Protein AF-A0A1F4ZTN1-F1 (afdb_monomer_lite)

Secondary structure (DSSP, 8-state):
----PPPHHHHHHHHHHHHHHHHHHHHHHHHHHHHHHHHHTTS-TTSHHHHHHHHHHHHHHHHHHHHHHHHHHHHHHHHHHHHH--

pLDDT: mean 80.09, std 13.45, range [39.34, 95.88]

Radius of gyration: 19.17 Å; chains: 1; bounding box: 46×22×52 Å

Foldseek 3Di:
DDPPDDPLVVLVVVLVVLVVVLVCLVPVLVVVLVVLVVVLVPDDDPCNVVSVVVSVVSVVVSVVVNVVSVVVSVVSVVVSVVVVVD

Structure (mmCIF, N/CA/C/O backbone):
data_AF-A0A1F4ZTN1-F1
#
_entry.id   AF-A0A1F4ZTN1-F1
#
loop_
_atom_site.group_PDB
_atom_site.id
_atom_site.type_symbol
_atom_site.label_atom_id
_atom_site.label_alt_id
_atom_site.label_comp_id
_atom_site.label_asym_id
_atom_site.label_entity_id
_atom_site.label_seq_id
_atom_site.pdbx_PDB_ins_code
_atom_site.Cartn_x
_atom_site.Cartn_y
_atom_site.Cartn_z
_atom_site.occupancy
_atom_site.B_iso_or_equiv
_atom_site.auth_seq_id
_atom_site.auth_comp_id
_atom_site.auth_asym_id
_atom_site.auth_atom_id
_atom_site.pdbx_PDB_model_num
ATOM 1 N N . MET A 1 1 ? -27.987 -15.122 8.944 1.00 39.34 1 MET A N 1
ATOM 2 C CA . MET A 1 1 ? -26.600 -14.791 8.555 1.00 39.34 1 MET A CA 1
ATOM 3 C C . MET A 1 1 ? -25.985 -13.996 9.693 1.00 39.34 1 MET A C 1
ATOM 5 O O . MET A 1 1 ? -26.422 -12.882 9.942 1.00 39.34 1 MET A O 1
ATOM 9 N N . THR A 1 2 ? -25.077 -14.587 10.464 1.00 45.03 2 THR A N 1
ATOM 10 C CA . THR A 1 2 ? -24.387 -13.894 11.560 1.00 45.03 2 THR A CA 1
ATOM 11 C C . THR A 1 2 ? -23.383 -12.903 10.969 1.00 45.03 2 THR A C 1
ATOM 13 O O . THR A 1 2 ? -22.438 -13.295 10.290 1.00 45.03 2 THR A O 1
ATOM 16 N N . ASN A 1 3 ? -23.606 -11.605 11.194 1.00 51.31 3 ASN A N 1
ATOM 17 C CA . ASN A 1 3 ? -22.631 -10.559 10.887 1.00 51.31 3 ASN A CA 1
ATOM 18 C C . ASN A 1 3 ? -21.446 -10.715 11.849 1.00 51.31 3 ASN A C 1
ATOM 20 O O . ASN A 1 3 ? -21.475 -10.200 12.965 1.00 51.31 3 ASN A O 1
ATOM 24 N N . TYR A 1 4 ? -20.410 -11.446 11.440 1.00 58.34 4 TYR A N 1
ATOM 25 C CA . TYR A 1 4 ? -19.155 -11.497 12.185 1.00 58.34 4 TYR A CA 1
ATOM 26 C C . TYR A 1 4 ? -18.423 -10.163 12.006 1.00 58.34 4 TYR A C 1
ATOM 28 O O . TYR A 1 4 ? -17.633 -9.964 11.082 1.00 58.34 4 TYR A O 1
ATOM 36 N N . GLN A 1 5 ? -18.728 -9.207 12.883 1.00 68.88 5 GLN A N 1
ATOM 37 C CA . GLN A 1 5 ? -17.952 -7.983 13.019 1.00 68.88 5 GLN A CA 1
ATOM 38 C C . GLN A 1 5 ? -16.570 -8.374 13.561 1.00 68.88 5 GLN A C 1
ATOM 40 O O . GLN A 1 5 ? -16.466 -8.928 14.654 1.00 68.88 5 GLN A O 1
ATOM 45 N N . LEU A 1 6 ? -15.507 -8.114 12.795 1.00 76.88 6 LEU A N 1
ATOM 46 C CA . LEU A 1 6 ? -14.145 -8.332 13.284 1.00 76.88 6 LEU A CA 1
ATOM 47 C C . LEU A 1 6 ? -13.905 -7.508 14.563 1.00 76.88 6 LEU A C 1
ATOM 49 O O . LEU A 1 6 ? -14.333 -6.348 14.609 1.00 76.88 6 LEU A O 1
ATOM 53 N N . PRO A 1 7 ? -13.196 -8.063 15.564 1.00 85.75 7 PRO A N 1
ATOM 54 C CA . PRO A 1 7 ? -12.764 -7.309 16.734 1.00 85.75 7 PRO A CA 1
ATOM 55 C C . PRO A 1 7 ? -11.961 -6.070 16.329 1.00 85.75 7 PRO A C 1
ATOM 57 O O . PRO A 1 7 ? -11.236 -6.092 15.331 1.00 85.75 7 PRO A O 1
ATOM 60 N N . ILE A 1 8 ? -12.048 -4.999 17.119 1.00 87.44 8 ILE A N 1
ATOM 61 C CA . ILE A 1 8 ? -11.349 -3.741 16.820 1.00 87.44 8 ILE A CA 1
ATOM 62 C C . ILE A 1 8 ? -9.832 -3.928 16.688 1.00 87.44 8 ILE A C 1
ATOM 64 O O . ILE A 1 8 ? -9.225 -3.371 15.779 1.00 87.44 8 ILE A O 1
ATOM 68 N N . THR A 1 9 ? -9.252 -4.808 17.504 1.00 88.81 9 THR A N 1
ATOM 69 C CA . THR A 1 9 ? -7.833 -5.183 17.456 1.00 88.81 9 THR A CA 1
ATOM 70 C C . THR A 1 9 ? -7.444 -5.790 16.109 1.00 88.81 9 THR A C 1
ATOM 72 O O . THR A 1 9 ? -6.415 -5.437 15.544 1.00 88.81 9 THR A O 1
ATOM 75 N N . LYS A 1 10 ? -8.305 -6.626 15.514 1.00 90.19 10 LYS A N 1
ATOM 76 C CA . LYS A 1 10 ? -8.089 -7.183 14.168 1.00 90.19 10 LYS A CA 1
ATOM 77 C C . LYS A 1 10 ? -8.182 -6.132 13.067 1.00 90.19 10 LYS A C 1
ATOM 79 O O . LYS A 1 10 ? -7.496 -6.246 12.053 1.00 90.19 10 LYS A O 1
ATOM 84 N N . LEU A 1 11 ? -9.006 -5.101 13.250 1.00 88.75 11 LEU A N 1
ATOM 85 C CA . LEU A 1 11 ? -9.055 -3.971 12.322 1.00 88.75 11 LEU A CA 1
ATOM 86 C C . LEU A 1 11 ? -7.803 -3.093 12.431 1.00 88.75 11 LEU A C 1
ATOM 88 O O . LEU A 1 11 ? -7.320 -2.616 11.407 1.00 88.75 11 LEU A O 1
ATOM 92 N N . GLU A 1 12 ? -7.268 -2.908 13.638 1.00 89.88 12 GLU A N 1
ATOM 93 C CA . GLU A 1 12 ? -6.025 -2.169 13.886 1.00 89.88 12 GLU A CA 1
ATOM 94 C C . GLU A 1 12 ? -4.799 -2.908 13.329 1.00 89.88 12 GLU A C 1
ATOM 96 O O . GLU A 1 12 ? -4.010 -2.299 12.608 1.00 89.88 12 GLU A O 1
ATOM 101 N N . GLU A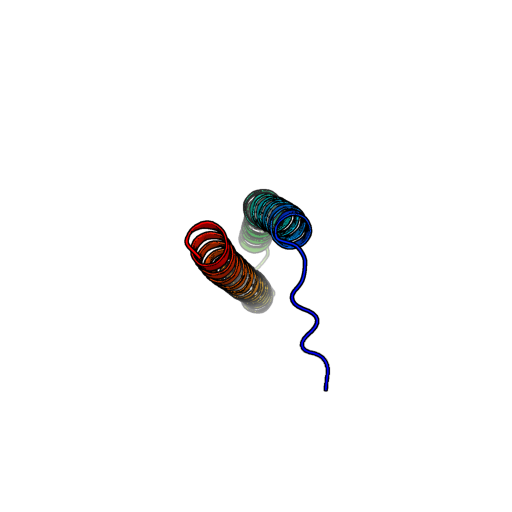 1 13 ? -4.695 -4.226 13.543 1.00 93.56 13 GLU A N 1
ATOM 102 C CA . GLU A 1 13 ? -3.671 -5.077 12.913 1.00 93.56 13 GLU A CA 1
ATOM 103 C C . GLU A 1 13 ? -3.716 -4.954 11.381 1.00 93.56 13 GLU A C 1
ATOM 105 O O . GLU A 1 13 ? -2.695 -4.736 10.723 1.00 93.56 13 GLU A O 1
ATOM 110 N N . LYS A 1 14 ? -4.920 -5.039 10.795 1.00 93.00 14 LYS A N 1
ATOM 111 C CA . LYS A 1 14 ? -5.106 -4.897 9.346 1.00 93.00 14 LYS A CA 1
ATOM 112 C C . LYS A 1 14 ? -4.715 -3.500 8.857 1.00 93.00 14 LYS A C 1
ATOM 114 O O . LYS A 1 14 ? -4.093 -3.374 7.803 1.00 93.00 14 LYS A O 1
ATOM 119 N N . LEU A 1 15 ? -5.074 -2.454 9.603 1.00 93.25 15 LEU A N 1
ATOM 120 C CA . LEU A 1 15 ? -4.706 -1.079 9.278 1.00 93.25 15 LEU A CA 1
ATOM 121 C C . LEU A 1 15 ? -3.182 -0.912 9.256 1.00 93.25 15 LEU A C 1
ATOM 123 O O . LEU A 1 15 ? -2.655 -0.361 8.290 1.00 93.25 15 LEU A O 1
ATOM 127 N N . GLN A 1 16 ? -2.485 -1.430 10.268 1.00 94.69 16 GLN A N 1
ATOM 128 C CA . GLN A 1 16 ? -1.028 -1.372 10.348 1.00 94.69 16 GLN A CA 1
ATOM 129 C C . GLN A 1 16 ? -0.377 -2.108 9.170 1.00 94.69 16 GLN A C 1
ATOM 131 O O . GLN A 1 16 ? 0.501 -1.554 8.511 1.00 94.69 16 GLN A O 1
ATOM 136 N N . ALA A 1 17 ? -0.862 -3.308 8.837 1.00 94.75 17 ALA A N 1
ATOM 137 C CA . ALA A 1 17 ? -0.359 -4.072 7.697 1.00 94.75 17 ALA A CA 1
ATOM 138 C C . ALA A 1 17 ? -0.516 -3.313 6.366 1.00 94.75 17 ALA A C 1
ATOM 140 O O . ALA A 1 17 ? 0.423 -3.252 5.572 1.00 94.75 17 ALA A O 1
ATOM 141 N N . LEU A 1 18 ? -1.674 -2.688 6.130 1.00 93.38 18 LEU A N 1
ATOM 142 C CA . LEU A 1 18 ? -1.914 -1.895 4.919 1.00 93.38 18 LEU A CA 1
ATOM 143 C C . LEU A 1 18 ? -1.059 -0.627 4.869 1.00 93.38 18 LEU A C 1
ATOM 145 O O . LEU A 1 18 ? -0.600 -0.246 3.796 1.00 93.38 18 LEU A O 1
ATOM 149 N N . GLN A 1 19 ? -0.815 0.017 6.011 1.00 92.62 19 GLN A N 1
ATOM 150 C CA . GLN A 1 19 ? 0.095 1.160 6.088 1.00 92.62 19 GLN A CA 1
ATOM 151 C C . GLN A 1 19 ? 1.532 0.753 5.756 1.00 92.62 19 GLN A C 1
ATOM 153 O O . GLN A 1 19 ? 2.193 1.455 4.997 1.00 92.62 19 GLN A O 1
ATOM 158 N N . SER A 1 20 ? 1.998 -0.397 6.251 1.00 93.75 20 SER A N 1
ATOM 159 C CA . SER A 1 20 ? 3.311 -0.934 5.885 1.00 93.75 20 SER A CA 1
ATOM 160 C C . SER A 1 20 ? 3.398 -1.283 4.397 1.00 93.75 20 SER A C 1
ATOM 162 O O . SER A 1 20 ? 4.415 -1.003 3.770 1.00 93.75 20 SER A O 1
ATOM 164 N N . GLN A 1 21 ? 2.340 -1.851 3.809 1.00 92.31 21 GLN A N 1
ATOM 165 C CA . GLN A 1 21 ? 2.287 -2.116 2.366 1.00 92.31 21 GLN A CA 1
ATOM 166 C C . GLN A 1 21 ? 2.317 -0.828 1.543 1.00 92.31 21 GLN A C 1
ATOM 168 O O . GLN A 1 21 ? 3.025 -0.765 0.544 1.00 92.31 21 GLN A O 1
ATOM 173 N N . LEU A 1 22 ? 1.576 0.201 1.965 1.00 92.44 22 LEU A N 1
ATOM 174 C CA . LEU A 1 22 ? 1.587 1.500 1.302 1.00 92.44 22 LEU A CA 1
ATOM 175 C C . LEU A 1 22 ? 2.972 2.147 1.376 1.00 92.44 22 LEU A C 1
ATOM 177 O O . LEU A 1 22 ? 3.452 2.631 0.360 1.00 92.44 22 LEU A O 1
ATOM 181 N N . PHE A 1 23 ? 3.617 2.106 2.544 1.00 90.06 23 PHE A N 1
ATOM 182 C CA . PHE A 1 23 ? 4.966 2.638 2.723 1.00 90.06 23 PHE A CA 1
ATOM 183 C C . PHE A 1 23 ? 5.966 1.958 1.785 1.00 90.06 23 PHE A C 1
ATOM 185 O O . PHE A 1 23 ? 6.653 2.647 1.041 1.00 90.06 23 PHE A O 1
ATOM 192 N N . LYS A 1 24 ? 5.979 0.617 1.749 1.00 89.00 24 LYS A N 1
ATOM 193 C CA . LYS A 1 24 ? 6.841 -0.145 0.830 1.00 89.00 24 LYS A CA 1
ATOM 194 C C . LYS A 1 24 ? 6.570 0.188 -0.631 1.00 89.00 24 LYS A C 1
ATOM 196 O O . LYS A 1 24 ? 7.500 0.384 -1.401 1.00 89.00 24 LYS A O 1
ATOM 201 N N . LEU A 1 25 ? 5.295 0.283 -1.011 1.00 87.19 25 LEU A N 1
ATOM 202 C CA . LEU A 1 25 ? 4.911 0.638 -2.373 1.00 87.19 25 LEU A CA 1
ATOM 203 C C . LEU A 1 25 ? 5.408 2.043 -2.742 1.00 87.19 25 LEU A C 1
ATOM 205 O O . LEU A 1 25 ? 5.896 2.243 -3.850 1.00 87.19 25 LEU A O 1
ATOM 209 N N . GLU A 1 26 ? 5.289 3.013 -1.833 1.00 85.38 26 GLU A N 1
ATOM 210 C CA . GLU A 1 26 ? 5.737 4.391 -2.053 1.00 85.38 26 GLU A CA 1
ATOM 211 C C . GLU A 1 26 ? 7.271 4.527 -2.054 1.00 85.38 26 GLU A C 1
ATOM 213 O O . GLU A 1 26 ? 7.773 5.385 -2.777 1.00 85.38 26 GLU A O 1
ATOM 218 N N . SER A 1 27 ? 8.008 3.679 -1.325 1.00 83.81 27 SER A N 1
ATOM 219 C CA . SER A 1 27 ? 9.478 3.682 -1.314 1.00 83.81 27 SER A CA 1
ATOM 220 C C . SER A 1 27 ? 10.087 2.890 -2.476 1.00 83.81 27 SER A C 1
ATOM 222 O O . SER A 1 27 ? 10.807 3.450 -3.295 1.00 83.81 27 SER A O 1
ATOM 224 N N . GLU A 1 28 ? 9.768 1.599 -2.591 1.00 76.62 28 GLU A N 1
ATOM 225 C CA . GLU A 1 28 ? 10.423 0.674 -3.530 1.00 76.62 28 GLU A CA 1
ATOM 226 C C . GLU A 1 28 ? 9.935 0.898 -4.969 1.00 76.62 2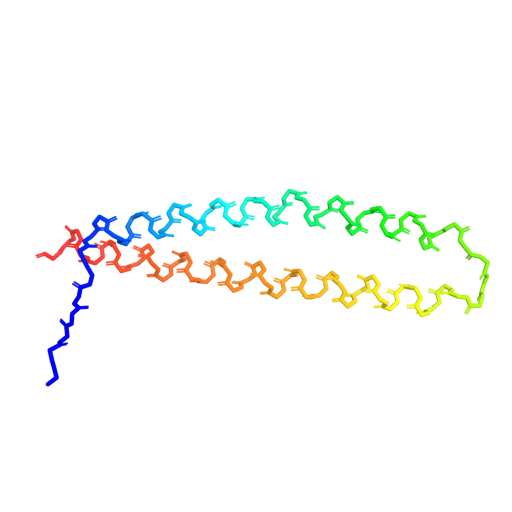8 GLU A C 1
ATOM 228 O O . GLU A 1 28 ? 10.723 0.913 -5.914 1.00 76.62 28 GLU A O 1
ATOM 233 N N . GLY A 1 29 ? 8.635 1.151 -5.149 1.00 72.12 29 GLY A N 1
ATOM 234 C CA . GLY A 1 29 ? 8.064 1.307 -6.487 1.00 72.12 29 GLY A CA 1
ATOM 235 C C . GLY A 1 29 ? 8.474 2.606 -7.189 1.00 72.12 29 GLY A C 1
ATOM 236 O O . GLY A 1 29 ? 8.559 2.639 -8.413 1.00 72.12 29 GLY A O 1
ATOM 237 N N . MET A 1 30 ? 8.780 3.672 -6.441 1.00 71.56 30 MET A N 1
ATOM 238 C CA . MET A 1 30 ? 9.267 4.927 -7.030 1.00 71.56 30 MET A CA 1
ATOM 239 C C . MET A 1 30 ? 10.723 4.824 -7.498 1.00 71.56 30 MET A C 1
ATOM 241 O O . MET A 1 30 ? 11.072 5.393 -8.535 1.00 71.56 30 MET A O 1
ATOM 245 N N . GLU A 1 31 ? 11.566 4.080 -6.781 1.00 74.94 31 GLU A N 1
ATOM 246 C CA . GLU A 1 31 ? 12.953 3.823 -7.184 1.00 74.94 31 GLU A CA 1
ATOM 247 C C . GLU A 1 31 ? 13.025 2.962 -8.451 1.00 74.94 31 GLU A C 1
ATOM 249 O O . GLU A 1 31 ? 13.812 3.256 -9.353 1.00 74.94 31 GLU A O 1
ATOM 254 N N . GLU A 1 32 ? 12.162 1.947 -8.566 1.00 75.38 32 GLU A N 1
ATOM 255 C CA . GLU A 1 32 ? 12.089 1.082 -9.748 1.00 75.38 32 GLU A CA 1
ATOM 256 C C . GLU A 1 32 ? 11.646 1.851 -11.002 1.00 75.38 32 GLU A C 1
ATOM 258 O O . GLU A 1 32 ? 12.285 1.748 -12.049 1.00 75.38 32 GLU A O 1
ATOM 263 N N . ILE A 1 33 ? 10.604 2.684 -10.894 1.00 72.50 33 ILE A N 1
ATOM 264 C CA . ILE A 1 33 ? 10.134 3.527 -12.006 1.00 72.50 33 ILE A CA 1
ATOM 265 C C . ILE A 1 33 ? 11.213 4.533 -12.415 1.00 72.50 33 ILE A C 1
ATOM 267 O O . ILE A 1 33 ? 11.433 4.764 -13.604 1.00 72.50 33 ILE A O 1
ATOM 271 N N . THR A 1 34 ? 11.918 5.111 -11.440 1.00 73.94 34 THR A N 1
ATOM 272 C CA . THR A 1 34 ? 13.017 6.045 -11.710 1.00 73.94 34 THR A CA 1
ATOM 273 C C . THR A 1 34 ? 14.149 5.354 -12.469 1.00 73.94 34 THR A C 1
ATOM 275 O O . THR A 1 34 ? 14.643 5.906 -13.449 1.00 73.94 34 THR A O 1
ATOM 278 N N . ARG A 1 35 ? 14.521 4.130 -12.074 1.00 77.38 35 ARG A N 1
ATOM 279 C CA . ARG A 1 35 ? 15.552 3.341 -12.761 1.00 77.38 35 ARG A CA 1
ATOM 280 C C . ARG A 1 35 ? 15.146 3.003 -14.194 1.00 77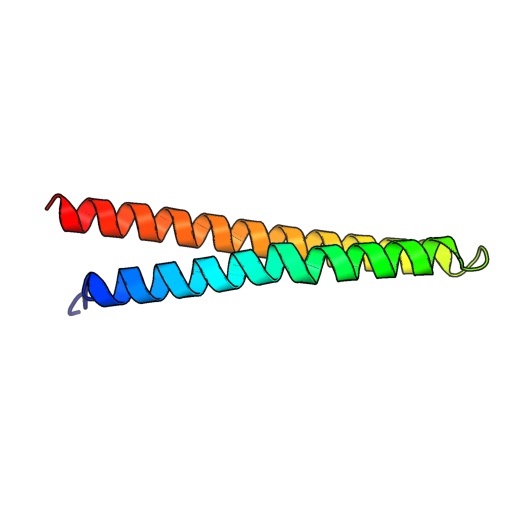.38 35 ARG A C 1
ATOM 282 O O . ARG A 1 35 ? 15.922 3.258 -15.107 1.00 77.38 35 ARG A O 1
ATOM 289 N N . LYS A 1 36 ? 13.916 2.523 -14.398 1.00 71.81 36 LYS A N 1
ATOM 290 C CA . LYS A 1 36 ? 13.395 2.199 -15.734 1.00 71.81 36 LYS A CA 1
ATOM 291 C C . LYS A 1 36 ? 13.328 3.424 -16.648 1.00 71.81 36 LYS A C 1
ATOM 293 O O . LYS A 1 36 ? 13.566 3.301 -17.843 1.00 71.81 36 LYS A O 1
ATOM 298 N N . ARG A 1 37 ? 13.045 4.611 -16.095 1.00 71.25 37 ARG A N 1
ATOM 299 C CA . ARG A 1 37 ? 13.088 5.866 -16.858 1.00 71.25 37 ARG A CA 1
ATOM 300 C C . ARG A 1 37 ? 14.509 6.211 -17.304 1.00 71.25 37 ARG A C 1
ATOM 302 O O . ARG A 1 37 ? 14.709 6.492 -18.472 1.00 71.25 37 ARG A O 1
ATOM 309 N N . ILE A 1 38 ? 15.488 6.111 -16.403 1.00 73.81 38 ILE A N 1
ATOM 310 C CA . ILE A 1 38 ? 16.906 6.344 -16.729 1.00 73.81 38 ILE A CA 1
ATOM 311 C C . ILE A 1 38 ? 17.398 5.360 -17.802 1.00 73.81 38 ILE A C 1
ATOM 313 O O . ILE A 1 38 ? 18.131 5.757 -18.698 1.00 73.81 38 ILE A O 1
ATOM 317 N N . GLU A 1 39 ? 16.996 4.089 -17.727 1.00 68.94 39 GLU A N 1
ATOM 318 C CA . GLU A 1 39 ? 17.342 3.071 -18.730 1.00 68.94 39 GLU A CA 1
ATOM 319 C C . GLU A 1 39 ? 16.681 3.338 -20.091 1.00 68.94 39 GLU A C 1
ATOM 321 O O . GLU A 1 39 ? 17.319 3.142 -21.125 1.00 68.94 39 GLU A O 1
ATOM 326 N N . ALA A 1 40 ? 15.427 3.806 -20.101 1.00 68.06 40 ALA A N 1
ATOM 327 C CA . ALA A 1 40 ? 14.724 4.188 -21.324 1.00 68.06 40 ALA A CA 1
ATOM 328 C C . ALA A 1 40 ? 15.360 5.415 -21.999 1.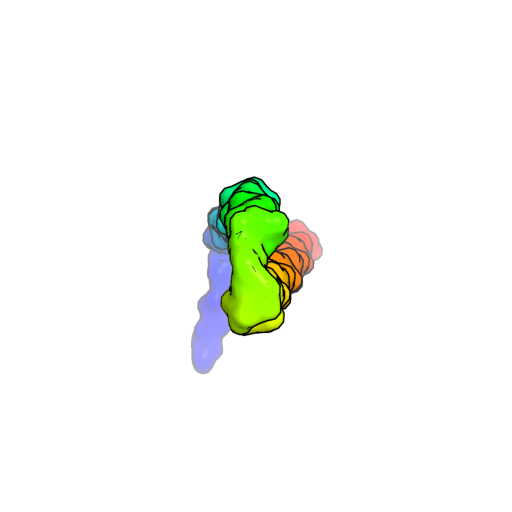00 68.06 40 ALA A C 1
ATOM 330 O O . ALA A 1 40 ? 15.511 5.409 -23.215 1.00 68.06 40 ALA A O 1
ATOM 331 N N . ASP A 1 41 ? 15.808 6.400 -21.214 1.00 65.75 41 ASP A N 1
ATOM 332 C CA . ASP A 1 41 ? 16.467 7.624 -21.698 1.00 65.75 41 ASP A CA 1
ATOM 333 C C . ASP A 1 41 ? 17.882 7.367 -22.294 1.00 65.75 41 ASP A C 1
ATOM 335 O O . ASP A 1 41 ? 18.505 8.281 -22.832 1.00 65.75 41 ASP A O 1
ATOM 339 N N . MET A 1 42 ? 18.432 6.146 -22.180 1.00 67.56 42 MET A N 1
ATOM 340 C CA . MET A 1 42 ? 19.776 5.768 -22.662 1.00 67.56 42 MET A CA 1
ATOM 341 C C . MET A 1 42 ? 19.775 4.911 -23.951 1.00 67.56 42 MET A C 1
ATOM 343 O O . MET A 1 42 ? 20.848 4.482 -24.385 1.00 67.56 42 MET A O 1
ATOM 347 N N . GLY A 1 43 ? 18.612 4.609 -24.549 1.00 59.56 43 GLY A N 1
ATOM 348 C CA . GLY A 1 43 ? 18.470 3.641 -25.652 1.00 59.56 43 GLY A CA 1
ATOM 349 C C . GLY A 1 43 ? 18.085 4.229 -27.022 1.00 59.56 43 GLY A C 1
ATOM 350 O O . GLY A 1 43 ? 17.164 5.021 -27.119 1.00 59.56 43 GLY A O 1
ATOM 351 N N . ASP A 1 44 ? 18.749 3.752 -28.084 1.00 58.62 44 ASP A N 1
ATOM 352 C CA . ASP A 1 44 ? 18.638 4.179 -29.499 1.00 58.62 44 ASP A CA 1
ATOM 353 C C . ASP A 1 44 ? 17.203 4.120 -30.108 1.00 58.62 44 ASP A C 1
ATOM 355 O O . ASP A 1 44 ? 16.484 3.116 -29.967 1.00 58.62 44 ASP A O 1
ATOM 359 N N . ASP A 1 45 ? 16.862 5.182 -30.855 1.00 59.84 45 ASP A N 1
ATOM 360 C CA . ASP A 1 45 ? 15.580 5.750 -31.353 1.00 59.84 45 ASP A CA 1
ATOM 361 C C . ASP A 1 45 ? 14.394 4.843 -31.794 1.00 59.84 45 ASP A C 1
ATOM 363 O O . ASP A 1 45 ? 13.303 5.347 -32.062 1.00 59.84 45 ASP A O 1
ATOM 367 N N . PHE A 1 46 ? 14.516 3.512 -31.880 1.00 50.25 46 PHE A N 1
ATOM 368 C CA . PHE A 1 46 ? 13.407 2.629 -32.321 1.00 50.25 46 PHE A CA 1
ATOM 369 C C . PHE A 1 46 ? 12.735 1.835 -31.188 1.00 50.25 46 PHE A C 1
ATOM 371 O O . PHE A 1 46 ? 11.596 1.391 -31.337 1.00 50.25 46 PHE A O 1
ATOM 378 N N . ARG A 1 47 ? 13.414 1.657 -30.044 1.00 55.19 47 ARG A N 1
ATOM 379 C CA . ARG A 1 47 ? 12.874 0.981 -28.840 1.00 55.19 47 ARG A CA 1
ATOM 380 C C . ARG A 1 47 ? 12.338 1.954 -27.784 1.00 55.19 47 ARG A C 1
ATOM 382 O O . ARG A 1 47 ? 11.681 1.521 -26.840 1.00 55.19 47 ARG A O 1
ATOM 389 N N . GLU A 1 48 ? 12.570 3.249 -27.975 1.00 58.78 48 GLU A N 1
ATOM 390 C CA . GLU A 1 48 ? 12.208 4.325 -27.048 1.00 58.78 48 GLU A CA 1
ATOM 391 C C . GLU A 1 48 ? 10.687 4.451 -26.848 1.00 58.78 48 GLU A C 1
ATOM 393 O O . GLU A 1 48 ? 10.222 4.557 -25.718 1.00 58.78 48 GLU A O 1
ATOM 398 N N . ASN A 1 49 ? 9.881 4.338 -27.912 1.00 64.31 49 ASN A N 1
ATOM 399 C CA . ASN A 1 49 ? 8.419 4.480 -27.813 1.00 64.31 49 ASN A CA 1
ATOM 400 C C . ASN A 1 49 ? 7.730 3.303 -27.100 1.00 64.31 49 ASN A C 1
ATOM 402 O O . ASN A 1 49 ? 6.791 3.511 -26.329 1.00 64.31 49 ASN A O 1
ATOM 406 N N . GLU A 1 50 ? 8.178 2.065 -27.332 1.00 64.50 50 GLU A N 1
ATOM 407 C CA . GLU A 1 50 ? 7.630 0.897 -26.626 1.00 64.50 50 GLU A CA 1
ATOM 408 C C . GLU A 1 50 ? 8.153 0.820 -25.185 1.00 64.50 50 GLU A C 1
ATOM 410 O O . GLU A 1 50 ? 7.384 0.522 -24.270 1.00 64.50 50 GLU A O 1
ATOM 415 N N . GLY A 1 51 ? 9.423 1.175 -24.958 1.00 66.56 51 GLY A N 1
ATOM 416 C CA . GLY A 1 51 ? 10.009 1.287 -23.623 1.00 66.56 51 GLY A CA 1
ATOM 417 C C . GLY A 1 51 ? 9.323 2.358 -22.774 1.00 66.56 51 GLY A C 1
ATOM 418 O O . GLY A 1 51 ? 8.883 2.073 -21.661 1.00 66.56 51 GLY A O 1
ATOM 419 N N . ALA A 1 52 ? 9.130 3.564 -23.314 1.00 69.88 52 ALA A N 1
ATOM 420 C CA . ALA A 1 52 ? 8.428 4.649 -22.630 1.00 69.88 52 ALA A CA 1
ATOM 421 C C . ALA A 1 52 ? 6.976 4.279 -22.294 1.00 69.88 52 ALA A C 1
ATOM 423 O O . ALA A 1 52 ? 6.493 4.594 -21.204 1.00 69.88 52 ALA A O 1
ATOM 424 N N . LYS A 1 53 ? 6.286 3.560 -23.190 1.00 77.25 53 LYS A N 1
ATOM 425 C CA . LYS A 1 53 ? 4.926 3.070 -22.944 1.00 77.25 53 LYS A CA 1
ATOM 426 C C . LYS A 1 53 ? 4.876 2.058 -21.797 1.00 77.25 53 LYS A C 1
ATOM 428 O O . LYS A 1 53 ? 4.028 2.196 -20.921 1.00 77.25 53 LYS A O 1
ATOM 433 N N . LEU A 1 54 ? 5.807 1.103 -21.751 1.00 72.81 54 LEU A N 1
ATOM 434 C CA . LEU A 1 54 ? 5.902 0.135 -20.650 1.00 72.81 54 LEU A CA 1
ATOM 435 C C . LEU A 1 54 ? 6.174 0.824 -19.305 1.00 72.81 54 LEU A C 1
ATOM 437 O O . LEU A 1 54 ? 5.543 0.494 -18.304 1.00 72.81 54 LEU A O 1
ATOM 441 N N . VAL A 1 55 ? 7.045 1.838 -19.283 1.00 74.00 55 VAL A N 1
ATOM 442 C CA . VAL A 1 55 ? 7.311 2.643 -18.078 1.00 74.00 55 VAL A CA 1
ATOM 443 C C . VAL A 1 55 ? 6.070 3.424 -17.635 1.00 74.00 55 VAL A C 1
ATOM 445 O O . VAL A 1 55 ? 5.782 3.503 -16.437 1.00 74.00 55 VAL A O 1
ATOM 448 N N . MET A 1 56 ? 5.308 3.984 -18.579 1.00 76.94 56 MET A N 1
ATOM 449 C CA . MET A 1 56 ? 4.047 4.666 -18.277 1.00 76.94 56 MET A CA 1
ATOM 450 C C . MET A 1 56 ? 2.981 3.709 -17.740 1.00 76.94 56 MET A C 1
ATOM 452 O O . MET A 1 56 ? 2.298 4.062 -16.775 1.00 76.94 56 MET A O 1
ATOM 456 N N . ASP A 1 57 ? 2.850 2.515 -18.318 1.00 80.75 57 ASP A N 1
ATOM 457 C CA . ASP A 1 57 ? 1.892 1.500 -17.873 1.00 80.75 57 ASP A CA 1
ATOM 458 C C . ASP A 1 57 ? 2.234 0.996 -16.460 1.00 80.75 57 ASP A C 1
ATOM 460 O O . ASP A 1 57 ? 1.352 0.951 -15.595 1.00 80.75 57 ASP A O 1
ATOM 464 N N . ASP A 1 58 ? 3.515 0.740 -16.176 1.00 77.25 58 ASP A N 1
ATOM 465 C CA . ASP A 1 58 ? 4.004 0.381 -14.838 1.00 77.25 58 ASP A CA 1
ATOM 466 C C . ASP A 1 58 ? 3.737 1.499 -13.818 1.00 77.25 58 ASP A C 1
ATOM 468 O O . ASP A 1 58 ? 3.223 1.250 -12.721 1.00 77.25 58 ASP A O 1
ATOM 472 N N . HIS A 1 59 ? 4.011 2.756 -14.183 1.00 81.06 59 HIS A N 1
ATOM 473 C CA . HIS A 1 59 ? 3.724 3.910 -13.331 1.00 81.06 59 HIS A CA 1
ATOM 474 C C . HIS A 1 59 ? 2.218 4.089 -13.100 1.00 81.06 59 HIS A C 1
ATOM 476 O O . HIS A 1 59 ? 1.785 4.430 -11.994 1.00 81.06 59 HIS A O 1
ATOM 482 N N . ASN A 1 60 ? 1.385 3.839 -14.108 1.00 83.69 60 ASN A N 1
ATOM 483 C CA . ASN A 1 60 ? -0.062 3.919 -13.963 1.00 83.69 60 ASN A CA 1
ATOM 484 C C . ASN A 1 60 ? -0.587 2.807 -13.041 1.00 83.69 60 ASN A C 1
ATOM 486 O O . ASN A 1 60 ? -1.353 3.080 -12.115 1.00 83.69 60 ASN A O 1
ATOM 490 N N . MET A 1 61 ? -0.116 1.570 -13.219 1.00 85.50 61 MET A N 1
ATOM 491 C CA . MET A 1 61 ? -0.478 0.437 -12.366 1.00 85.50 61 MET A CA 1
ATOM 492 C C . MET A 1 61 ? -0.049 0.663 -10.909 1.00 85.50 61 MET A C 1
ATOM 494 O O . MET A 1 61 ? -0.838 0.429 -9.985 1.00 85.50 61 MET A O 1
ATOM 498 N N . HIS A 1 62 ? 1.158 1.199 -10.694 1.00 86.06 62 HIS A N 1
ATOM 499 C CA . HIS A 1 62 ? 1.648 1.607 -9.375 1.00 86.06 62 HIS A CA 1
ATOM 500 C C . HIS A 1 62 ? 0.721 2.635 -8.724 1.00 86.06 62 HIS A C 1
ATOM 502 O O . HIS A 1 62 ? 0.262 2.446 -7.591 1.00 86.06 62 HIS A O 1
ATOM 508 N N . ASN A 1 63 ? 0.359 3.682 -9.467 1.00 84.88 63 ASN A N 1
ATOM 509 C CA . ASN A 1 63 ? -0.544 4.713 -8.977 1.00 84.88 63 ASN A CA 1
ATOM 510 C C . ASN A 1 63 ? -1.920 4.143 -8.627 1.00 84.88 63 ASN A C 1
ATOM 512 O O . ASN A 1 63 ? -2.425 4.420 -7.537 1.00 84.88 63 ASN A O 1
ATOM 516 N N . VAL A 1 64 ? -2.516 3.319 -9.493 1.00 90.25 64 VAL A N 1
ATOM 517 C CA . VAL A 1 64 ? -3.803 2.656 -9.223 1.00 90.25 64 VAL A CA 1
ATOM 51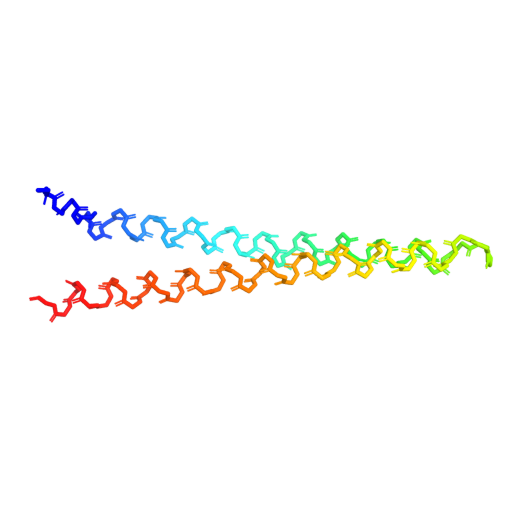8 C C . VAL A 1 64 ? -3.730 1.860 -7.922 1.00 90.25 64 VAL A C 1
ATOM 520 O O . VAL A 1 64 ? -4.599 2.010 -7.056 1.00 90.25 64 VAL A O 1
ATOM 523 N N . ARG A 1 65 ? -2.668 1.070 -7.728 1.00 89.25 65 ARG A N 1
ATOM 524 C CA . ARG A 1 65 ? -2.483 0.281 -6.506 1.00 89.25 65 ARG A CA 1
ATOM 525 C C . ARG A 1 65 ? -2.326 1.163 -5.265 1.00 89.25 65 ARG A C 1
ATOM 527 O O . ARG A 1 65 ? -2.944 0.886 -4.233 1.00 89.25 65 ARG A O 1
ATOM 534 N N . ARG A 1 66 ? -1.572 2.260 -5.369 1.00 90.19 66 ARG A N 1
ATOM 535 C CA . ARG A 1 66 ? -1.399 3.257 -4.301 1.00 90.19 66 ARG A CA 1
ATOM 536 C C . ARG A 1 66 ? -2.731 3.888 -3.899 1.00 90.19 66 ARG A C 1
ATOM 538 O O . ARG A 1 66 ? -3.034 4.000 -2.711 1.00 90.19 66 ARG A O 1
ATOM 545 N N . TRP A 1 67 ? -3.549 4.274 -4.877 1.00 91.62 67 TRP A N 1
ATOM 546 C CA . TRP A 1 67 ? -4.877 4.844 -4.643 1.00 91.62 67 TRP A CA 1
ATOM 547 C C . TRP A 1 67 ? -5.823 3.851 -3.962 1.00 91.62 67 TRP A C 1
ATOM 549 O O . TRP A 1 67 ? -6.512 4.219 -3.007 1.00 91.62 67 TRP A O 1
ATOM 559 N N . GLN A 1 68 ? -5.825 2.589 -4.397 1.00 92.81 68 GLN A N 1
ATOM 560 C CA . GLN A 1 68 ? -6.618 1.529 -3.770 1.00 92.81 68 GLN A CA 1
ATOM 561 C C . GLN A 1 68 ? -6.247 1.332 -2.295 1.00 92.81 68 GLN A C 1
ATOM 563 O O . GLN A 1 68 ? -7.137 1.322 -1.443 1.00 92.81 68 GLN A O 1
ATOM 568 N N . LEU A 1 69 ? -4.950 1.255 -1.979 1.00 92.31 69 LEU A N 1
ATOM 569 C CA . LEU A 1 69 ? -4.472 1.114 -0.600 1.00 92.31 69 LEU A CA 1
ATOM 570 C C . LEU A 1 69 ? -4.879 2.311 0.267 1.00 92.31 69 LEU A C 1
ATOM 572 O O . LEU A 1 69 ? -5.412 2.125 1.360 1.00 92.31 69 LEU A O 1
ATOM 576 N N . LYS A 1 70 ? -4.708 3.545 -0.229 1.00 93.38 70 LYS A N 1
ATOM 577 C CA . LYS A 1 70 ? -5.135 4.759 0.492 1.00 93.38 70 LYS A CA 1
ATOM 578 C C . LYS A 1 70 ? -6.636 4.751 0.785 1.00 93.38 70 LYS A C 1
ATOM 580 O O . LYS A 1 70 ? -7.044 5.103 1.894 1.00 93.38 70 LYS A O 1
ATOM 585 N N . ARG A 1 71 ? -7.456 4.311 -0.175 1.00 95.88 71 ARG A N 1
ATOM 586 C CA . ARG A 1 71 ? -8.908 4.179 0.002 1.00 95.88 71 ARG A CA 1
ATOM 587 C C . ARG A 1 71 ? -9.258 3.129 1.058 1.00 95.88 71 ARG A C 1
ATOM 589 O O . ARG A 1 71 ? -10.094 3.403 1.917 1.00 95.88 71 ARG A O 1
ATOM 596 N N . GLU A 1 72 ? -8.618 1.961 1.027 1.00 94.00 72 GLU A N 1
ATOM 597 C CA . GLU A 1 72 ? -8.870 0.889 2.000 1.00 94.00 72 GLU A CA 1
ATOM 598 C C . GLU A 1 72 ? -8.478 1.308 3.426 1.00 94.00 72 GLU A C 1
ATOM 600 O O . GLU A 1 72 ? -9.255 1.122 4.364 1.00 94.00 72 GLU A O 1
ATOM 605 N N . ILE A 1 73 ? -7.319 1.956 3.584 1.00 94.62 73 ILE A N 1
ATOM 606 C CA . ILE A 1 73 ? -6.857 2.529 4.858 1.00 94.62 73 ILE A CA 1
ATOM 607 C C . ILE A 1 73 ? -7.869 3.548 5.388 1.00 94.62 73 ILE A C 1
ATOM 609 O O . ILE A 1 73 ? -8.206 3.522 6.572 1.00 94.62 73 ILE A O 1
ATOM 613 N N . LEU A 1 74 ? -8.364 4.449 4.533 1.00 94.94 74 LEU A N 1
ATOM 614 C CA . LEU A 1 74 ? -9.335 5.465 4.936 1.00 94.94 74 LEU A CA 1
ATOM 615 C C . LEU A 1 74 ? -10.639 4.834 5.441 1.00 94.94 74 LEU A C 1
ATOM 617 O O . LEU A 1 74 ? -11.143 5.228 6.494 1.00 94.94 74 LEU A O 1
ATOM 621 N N . GLU A 1 75 ? -11.175 3.845 4.726 1.00 94.25 75 GLU A N 1
ATOM 622 C CA . GLU A 1 75 ? -12.393 3.146 5.145 1.00 94.25 75 GLU A CA 1
ATOM 623 C C . GLU A 1 75 ? -12.196 2.357 6.445 1.00 94.25 75 GLU A C 1
ATOM 625 O O . GLU A 1 75 ? -13.054 2.401 7.332 1.00 94.25 75 GLU A O 1
ATOM 630 N N . LEU A 1 76 ? -11.038 1.713 6.624 1.00 92.56 76 LEU A N 1
ATOM 631 C CA . LEU A 1 76 ? -10.699 1.048 7.884 1.00 92.56 76 LEU A CA 1
ATOM 632 C C . LEU A 1 76 ? -10.603 2.033 9.047 1.00 92.56 76 LEU A C 1
ATOM 634 O O . LEU A 1 76 ? -11.193 1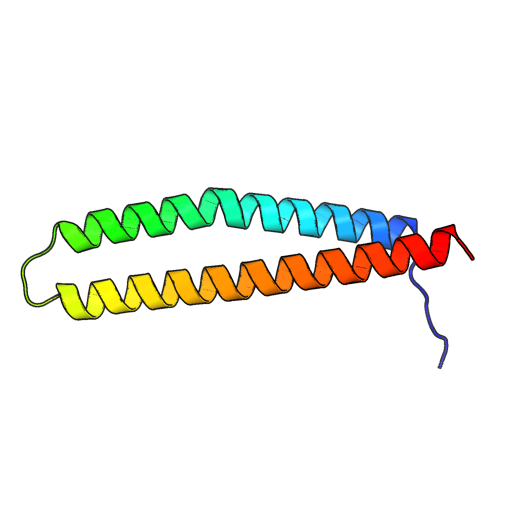.778 10.096 1.00 92.56 76 LEU A O 1
ATOM 638 N N . LYS A 1 77 ? -9.952 3.188 8.862 1.00 92.94 77 LYS A N 1
ATOM 639 C CA . LYS A 1 77 ? -9.902 4.244 9.886 1.00 92.94 77 LYS A CA 1
ATOM 640 C C . LYS A 1 77 ? -11.302 4.713 10.277 1.00 92.94 77 LYS A C 1
ATOM 642 O O . LYS A 1 77 ? -11.616 4.759 11.463 1.00 92.94 77 LYS A O 1
ATOM 647 N N . LYS A 1 78 ? -12.174 4.993 9.300 1.00 93.31 78 LYS A N 1
ATOM 648 C CA . LYS A 1 78 ? -13.573 5.377 9.565 1.00 93.31 78 LYS A CA 1
ATOM 649 C C . LYS A 1 78 ? -14.333 4.293 10.328 1.00 93.31 78 LYS A C 1
ATOM 651 O O . LYS A 1 78 ? -15.176 4.616 11.163 1.00 93.31 78 LYS A O 1
ATOM 656 N N . ARG A 1 79 ? -14.091 3.014 10.023 1.00 91.19 79 ARG A N 1
ATOM 657 C CA . ARG A 1 79 ? -14.727 1.888 10.721 1.00 91.19 79 ARG A CA 1
ATOM 658 C C . ARG A 1 79 ? -14.252 1.785 12.169 1.00 91.19 79 ARG A C 1
ATOM 660 O O . ARG A 1 79 ? -15.087 1.651 13.054 1.00 91.19 79 ARG A O 1
ATOM 667 N N . ILE A 1 80 ? -12.946 1.900 12.403 1.00 90.50 80 ILE A N 1
ATOM 668 C CA . ILE A 1 80 ? -12.353 1.881 13.747 1.00 90.50 80 ILE A CA 1
ATOM 669 C C . ILE A 1 80 ? -12.897 3.042 14.583 1.00 90.50 80 ILE A C 1
ATOM 671 O O . ILE A 1 80 ? -13.369 2.809 15.687 1.00 90.50 80 ILE A O 1
ATOM 675 N N . ILE A 1 81 ? -12.910 4.270 14.048 1.00 92.88 81 ILE A N 1
ATOM 676 C CA . ILE A 1 81 ? -13.443 5.449 14.754 1.00 92.88 81 ILE A CA 1
ATOM 677 C C . ILE A 1 81 ? -14.905 5.232 15.149 1.00 92.88 81 ILE A C 1
ATOM 679 O O . ILE A 1 81 ? -15.268 5.457 16.300 1.00 92.88 81 ILE A O 1
ATOM 683 N N . ARG A 1 82 ? -15.737 4.739 14.221 1.00 91.06 82 ARG A N 1
ATOM 684 C CA . ARG A 1 82 ? -17.138 4.412 14.520 1.00 91.06 82 ARG A CA 1
ATOM 685 C C . ARG A 1 82 ? -17.257 3.402 15.658 1.00 91.06 82 ARG A C 1
ATOM 687 O O . ARG A 1 82 ? -18.076 3.606 16.539 1.00 91.06 82 ARG A O 1
ATOM 694 N N . MET A 1 83 ? -16.424 2.363 15.667 1.00 87.88 83 MET A N 1
ATOM 695 C CA . MET A 1 83 ? -16.433 1.339 16.717 1.00 87.88 83 MET A CA 1
ATOM 696 C C . MET A 1 83 ? -15.879 1.818 18.065 1.00 87.88 83 MET A C 1
ATOM 698 O O . MET A 1 83 ? -16.275 1.261 19.076 1.00 87.88 83 MET A O 1
ATOM 702 N N . LYS A 1 84 ? -14.979 2.812 18.103 1.00 85.50 84 LYS A N 1
ATOM 703 C CA . LYS A 1 84 ? -14.492 3.409 19.366 1.00 85.50 84 LYS A CA 1
ATOM 704 C C . LYS A 1 84 ? -15.489 4.383 19.989 1.00 85.50 84 LYS A C 1
ATOM 706 O O . LYS A 1 84 ? -15.453 4.584 21.195 1.00 85.50 84 LYS A O 1
ATOM 711 N N . ASN A 1 85 ? -16.329 4.999 19.159 1.00 84.12 85 ASN A N 1
ATOM 712 C CA . ASN A 1 85 ? -17.314 5.998 19.572 1.00 84.12 85 ASN A CA 1
ATOM 713 C C . ASN A 1 85 ? -18.735 5.421 19.740 1.00 84.12 85 ASN A C 1
ATOM 715 O O . ASN A 1 85 ? -19.657 6.197 19.983 1.00 84.12 85 ASN A O 1
ATOM 719 N N . SER A 1 86 ? -18.918 4.109 19.539 1.00 63.28 86 SER A N 1
ATOM 720 C CA . SER A 1 86 ? -20.171 3.377 19.804 1.00 63.28 86 SER A CA 1
ATOM 721 C C . SER A 1 86 ? -20.082 2.685 21.155 1.00 63.28 86 SER A C 1
ATOM 723 O O . SER A 1 86 ? -21.128 2.608 21.828 1.00 63.28 86 SER A O 1
#

Organism: NCBI:txid1797266

Sequence (86 aa):
MTNYQLPITKLEEKLQALQSQLFKLESEGMEEITRKRIEADMGDDFRENEGAKLVMDDHNMHNVRRWQLKREILELKKRIIRMKNS